Protein AF-A0A2W6UQK2-F1 (afdb_monomer_lite)

Structure (mmCIF, N/CA/C/O backbone):
data_AF-A0A2W6UQK2-F1
#
_entry.id   AF-A0A2W6UQK2-F1
#
loop_
_atom_site.group_PDB
_atom_site.id
_atom_site.type_symbol
_atom_site.label_atom_id
_atom_site.label_alt_id
_atom_site.label_comp_id
_atom_site.label_asym_id
_atom_site.label_entity_id
_atom_site.label_seq_id
_atom_site.pdbx_PDB_ins_code
_atom_site.Cartn_x
_atom_site.Cartn_y
_atom_site.Cartn_z
_atom_site.occupancy
_atom_site.B_iso_or_equiv
_atom_site.auth_seq_id
_atom_site.auth_comp_id
_atom_site.auth_asym_id
_atom_site.auth_atom_id
_atom_site.pdbx_PDB_model_num
ATOM 1 N N . MET A 1 1 ? 72.048 42.468 -42.931 1.00 44.38 1 MET A N 1
ATOM 2 C CA . MET A 1 1 ? 71.788 41.829 -41.623 1.00 44.38 1 MET A CA 1
ATOM 3 C C . MET A 1 1 ? 70.283 41.834 -41.401 1.00 44.38 1 MET A C 1
ATOM 5 O O . MET A 1 1 ? 69.678 42.892 -41.476 1.00 44.38 1 MET A O 1
ATOM 9 N N . LYS A 1 2 ? 69.681 40.645 -41.310 1.00 43.41 2 LYS A N 1
ATOM 10 C CA . LYS A 1 2 ? 68.234 40.386 -41.244 1.00 43.41 2 LYS A CA 1
ATOM 11 C C . LYS A 1 2 ? 67.888 40.071 -39.789 1.00 43.41 2 LYS A C 1
ATOM 13 O O . LYS A 1 2 ? 68.452 39.119 -39.263 1.00 43.41 2 LYS A O 1
ATOM 18 N N . SER A 1 3 ? 66.968 40.818 -39.183 1.00 44.03 3 SER A N 1
ATOM 19 C CA . SER A 1 3 ? 66.377 40.462 -37.888 1.00 44.03 3 SER A CA 1
ATOM 20 C C . SER A 1 3 ? 64.866 40.360 -38.051 1.00 44.03 3 SER A C 1
ATOM 22 O O . SER A 1 3 ? 64.172 41.362 -38.200 1.00 44.03 3 SER A O 1
ATOM 24 N N . LEU A 1 4 ? 64.394 39.114 -38.092 1.00 48.28 4 LEU A N 1
ATOM 25 C CA . LEU A 1 4 ? 62.994 38.708 -38.055 1.00 48.28 4 LEU A CA 1
ATOM 26 C C . LEU A 1 4 ? 62.605 38.575 -36.573 1.00 48.28 4 LEU A C 1
ATOM 28 O O . LEU A 1 4 ? 63.205 37.771 -35.863 1.00 48.28 4 LEU A O 1
ATOM 32 N N . ILE A 1 5 ? 61.628 39.349 -36.101 1.00 56.94 5 ILE A N 1
ATOM 33 C CA . ILE A 1 5 ? 61.043 39.170 -34.765 1.00 56.94 5 ILE A CA 1
ATOM 34 C C . ILE A 1 5 ? 59.867 38.199 -34.915 1.00 56.94 5 ILE A C 1
ATOM 36 O O . ILE A 1 5 ? 58.860 38.521 -35.541 1.00 56.94 5 ILE A O 1
ATOM 40 N N . LEU A 1 6 ? 60.034 36.987 -34.383 1.00 47.88 6 LEU A N 1
ATOM 41 C CA . LEU A 1 6 ? 59.014 35.940 -34.312 1.00 47.88 6 LEU A CA 1
ATOM 42 C C . LEU A 1 6 ? 58.047 36.229 -33.155 1.00 47.88 6 LEU A C 1
ATOM 44 O O . LEU A 1 6 ? 58.442 36.215 -31.991 1.00 47.88 6 LEU A O 1
ATOM 48 N N . ALA A 1 7 ? 56.774 36.444 -33.483 1.00 47.56 7 ALA A N 1
ATOM 49 C CA . ALA A 1 7 ? 55.664 36.365 -32.541 1.00 47.56 7 ALA A CA 1
ATOM 50 C C . ALA A 1 7 ? 55.230 34.896 -32.407 1.00 47.56 7 ALA A C 1
ATOM 52 O O . ALA A 1 7 ? 54.880 34.261 -33.402 1.00 47.56 7 ALA A O 1
ATOM 53 N N . VAL A 1 8 ? 55.253 34.352 -31.189 1.00 53.81 8 VAL A N 1
ATOM 54 C CA . VAL A 1 8 ? 54.735 33.011 -30.880 1.00 53.81 8 VAL A CA 1
ATOM 55 C C . VAL A 1 8 ? 53.393 33.177 -30.160 1.00 53.81 8 VAL A C 1
ATOM 57 O O . VAL A 1 8 ? 53.379 33.718 -29.053 1.00 53.81 8 VAL A O 1
ATOM 60 N N . PRO A 1 9 ? 52.258 32.754 -30.746 1.00 52.97 9 PRO A N 1
ATOM 61 C CA . PRO A 1 9 ? 50.978 32.791 -30.058 1.00 52.97 9 PRO A CA 1
ATOM 62 C C . PRO A 1 9 ? 50.838 31.590 -29.112 1.00 52.97 9 PRO A C 1
ATOM 64 O O . PRO A 1 9 ? 51.038 30.434 -29.486 1.00 52.97 9 PRO A O 1
ATOM 67 N N . LEU A 1 10 ? 50.474 31.897 -27.869 1.00 53.38 10 LEU A N 1
ATOM 68 C CA . LEU A 1 10 ? 50.129 30.967 -26.800 1.00 53.38 10 LEU A CA 1
ATOM 69 C C . LEU A 1 10 ? 48.784 30.288 -27.127 1.00 53.38 10 LEU A C 1
ATOM 71 O O . LEU A 1 10 ? 47.725 30.900 -26.996 1.00 53.38 10 LEU A O 1
ATOM 75 N N . ALA A 1 11 ? 48.815 29.032 -27.579 1.00 48.78 11 ALA A N 1
ATOM 76 C CA . ALA A 1 11 ? 47.611 28.246 -27.847 1.00 48.78 11 ALA A CA 1
ATOM 77 C C . ALA A 1 11 ? 47.039 27.669 -26.539 1.00 48.78 11 ALA A C 1
ATOM 79 O O . ALA A 1 11 ? 47.586 26.733 -25.958 1.00 48.78 11 ALA A O 1
ATOM 80 N N . MET A 1 12 ? 45.927 28.241 -26.073 1.00 53.41 12 MET A N 1
ATOM 81 C CA . MET A 1 12 ? 45.164 27.778 -24.912 1.00 53.41 12 MET A CA 1
ATOM 82 C C . MET A 1 12 ? 44.235 26.625 -25.343 1.00 53.41 12 MET A C 1
ATOM 84 O O . MET A 1 12 ? 43.234 26.841 -26.023 1.00 53.41 12 MET A O 1
ATOM 88 N N . LEU A 1 13 ? 44.578 25.385 -24.980 1.00 56.19 13 LEU A N 1
ATOM 89 C CA . LEU A 1 13 ? 43.741 24.197 -25.191 1.00 56.19 13 LEU A CA 1
ATOM 90 C C . LEU A 1 13 ? 42.615 24.161 -24.145 1.00 56.19 13 LEU A C 1
ATOM 92 O O . LEU A 1 13 ? 42.839 23.808 -22.989 1.00 56.19 13 LEU A O 1
ATOM 96 N N . ILE A 1 14 ? 41.397 24.524 -24.550 1.00 57.44 14 ILE A N 1
ATOM 97 C CA . ILE A 1 14 ? 40.191 24.392 -23.726 1.00 57.44 14 ILE A CA 1
ATOM 98 C C . ILE A 1 14 ? 39.665 22.963 -23.904 1.00 57.44 14 ILE A C 1
ATOM 100 O O . ILE A 1 14 ? 39.050 22.637 -24.917 1.00 57.44 14 ILE A O 1
ATOM 104 N N . ALA A 1 15 ? 39.928 22.090 -22.932 1.00 59.44 15 ALA A N 1
ATOM 105 C CA . ALA A 1 15 ? 39.348 20.752 -22.896 1.00 59.44 15 ALA A CA 1
ATOM 106 C C . ALA A 1 15 ? 37.837 20.854 -22.622 1.00 59.44 15 ALA A C 1
ATOM 108 O O . ALA A 1 15 ? 37.411 21.140 -21.503 1.00 59.44 15 ALA A O 1
ATOM 109 N N . SER A 1 16 ? 37.010 20.644 -23.647 1.00 53.84 16 SER A N 1
ATOM 110 C CA . SER A 1 16 ? 35.558 20.558 -23.491 1.00 53.84 16 SER A CA 1
ATOM 111 C C . SER A 1 16 ? 35.192 19.278 -22.735 1.00 53.84 16 SER A C 1
ATOM 113 O O . SER A 1 16 ? 35.199 18.185 -23.298 1.00 53.84 16 SER A O 1
ATOM 115 N N . ALA A 1 17 ? 34.848 19.407 -21.454 1.00 59.31 17 ALA A N 1
ATOM 116 C CA . ALA A 1 17 ? 34.160 18.351 -20.724 1.00 59.31 17 ALA A CA 1
ATOM 117 C C . ALA A 1 17 ? 32.767 18.156 -21.348 1.00 59.31 17 ALA A C 1
ATOM 119 O O . ALA A 1 17 ? 31.876 18.995 -21.184 1.00 59.31 17 ALA A O 1
ATOM 120 N N . ALA A 1 18 ? 32.590 17.064 -22.094 1.00 53.06 18 ALA A N 1
ATOM 121 C CA . ALA A 1 18 ? 31.294 16.629 -22.594 1.00 53.06 18 ALA A CA 1
ATOM 122 C C . ALA A 1 18 ? 30.396 16.266 -21.401 1.00 53.06 18 ALA A C 1
ATOM 124 O O . ALA A 1 18 ? 30.448 15.157 -20.870 1.00 53.06 18 ALA A O 1
ATOM 125 N N . HIS A 1 19 ? 29.588 17.222 -20.950 1.00 47.16 19 HIS A N 1
ATOM 126 C CA . HIS A 1 19 ? 28.533 16.968 -19.981 1.00 47.16 19 HIS A CA 1
ATOM 127 C C . HIS A 1 19 ? 27.417 16.225 -20.715 1.00 47.16 19 HIS A C 1
ATOM 129 O O . HIS A 1 19 ? 26.636 16.835 -21.444 1.00 47.16 19 HIS A O 1
ATOM 135 N N . ALA A 1 20 ? 27.363 14.902 -20.559 1.00 53.06 20 ALA A N 1
ATOM 136 C CA . ALA A 1 20 ? 26.212 14.114 -20.976 1.00 53.06 20 ALA A CA 1
ATOM 137 C C . ALA A 1 20 ? 24.979 14.636 -20.221 1.00 53.06 20 ALA A C 1
ATOM 139 O O . ALA A 1 20 ? 24.807 14.364 -19.033 1.00 53.06 20 ALA A O 1
ATOM 140 N N . GLN A 1 21 ? 24.155 15.447 -20.887 1.00 54.31 21 GLN A N 1
ATOM 141 C CA . GLN A 1 21 ? 22.883 15.885 -20.326 1.00 54.31 21 GLN A CA 1
ATOM 142 C C . GLN A 1 21 ? 22.005 14.642 -20.124 1.00 54.31 21 GLN A C 1
ATOM 144 O O . GLN A 1 21 ? 21.913 13.818 -21.041 1.00 54.31 21 GLN A O 1
ATOM 149 N N . PRO A 1 22 ? 21.380 14.457 -18.946 1.00 59.09 22 PRO A N 1
ATOM 150 C CA . PRO A 1 22 ? 20.471 13.342 -18.745 1.00 59.09 22 PRO A CA 1
ATOM 151 C C . PRO A 1 22 ? 19.340 13.459 -19.767 1.00 59.09 22 PRO A C 1
ATOM 153 O O . PRO A 1 22 ? 18.698 14.506 -19.870 1.00 59.09 22 PRO A O 1
ATOM 156 N N . ALA A 1 23 ? 19.121 12.395 -20.545 1.00 60.03 23 ALA A N 1
ATOM 157 C CA . ALA A 1 23 ? 17.982 12.327 -21.449 1.00 60.03 23 ALA A CA 1
ATOM 158 C C . ALA A 1 23 ? 16.697 12.623 -20.654 1.00 60.03 23 ALA A C 1
ATOM 160 O O . ALA A 1 23 ? 16.582 12.174 -19.507 1.00 60.03 23 ALA A O 1
ATOM 161 N N . PRO A 1 24 ? 15.738 13.380 -21.215 1.00 63.16 24 PRO A N 1
ATOM 162 C CA . PRO A 1 24 ? 14.496 13.660 -20.517 1.00 63.16 24 PRO A CA 1
ATOM 163 C C . PRO A 1 24 ? 13.806 12.336 -20.178 1.00 63.16 24 PRO A C 1
ATOM 165 O O . PRO A 1 24 ? 13.497 11.528 -21.059 1.00 63.16 24 PRO A O 1
ATOM 168 N N . TYR A 1 25 ? 13.579 12.108 -18.885 1.00 69.44 25 TYR A N 1
ATOM 169 C CA . TYR A 1 25 ? 12.736 11.017 -18.421 1.00 69.44 25 TYR A CA 1
ATOM 170 C C . TYR A 1 25 ? 11.332 11.228 -18.989 1.00 69.44 25 TYR A C 1
ATOM 172 O O . TYR A 1 25 ? 10.655 12.200 -18.656 1.00 69.44 25 TYR A O 1
ATOM 180 N N . ASN A 1 26 ? 10.904 10.327 -19.867 1.00 77.06 26 ASN A N 1
ATOM 181 C CA . ASN A 1 26 ? 9.582 10.349 -20.477 1.00 77.06 26 ASN A CA 1
ATOM 182 C C . ASN A 1 26 ? 8.926 9.007 -20.176 1.00 77.06 26 ASN A C 1
ATOM 184 O O . ASN A 1 26 ? 9.034 8.062 -20.959 1.00 77.06 26 ASN A O 1
ATOM 188 N N . CYS A 1 27 ? 8.304 8.918 -19.000 1.00 84.75 27 CYS A N 1
ATOM 189 C CA . CYS A 1 27 ? 7.596 7.716 -18.593 1.00 84.75 27 CYS A CA 1
ATOM 190 C C . CYS A 1 27 ? 6.288 7.592 -19.378 1.00 84.75 27 CYS A C 1
ATOM 192 O O . CYS A 1 27 ? 5.216 7.981 -18.914 1.00 84.75 27 CYS A O 1
ATOM 194 N N . GLN A 1 28 ? 6.385 7.039 -20.582 1.00 79.62 28 GLN A N 1
ATOM 195 C CA . GLN A 1 28 ? 5.235 6.540 -21.317 1.00 79.62 28 GLN A CA 1
ATOM 196 C C . GLN A 1 28 ? 4.967 5.147 -20.764 1.00 79.62 28 GLN A C 1
ATOM 198 O O . GLN A 1 28 ? 5.756 4.227 -20.969 1.00 79.62 28 GLN A O 1
ATOM 203 N N . ASN A 1 29 ? 3.900 4.996 -19.975 1.00 85.75 29 ASN A N 1
ATOM 204 C CA . ASN A 1 29 ? 3.539 3.742 -19.301 1.00 85.75 29 ASN A CA 1
ATOM 205 C C . ASN A 1 29 ? 3.051 2.649 -20.289 1.00 85.75 29 ASN A C 1
ATOM 207 O O . ASN A 1 29 ? 2.215 1.812 -19.948 1.00 85.75 29 ASN A O 1
ATOM 211 N N . ASP A 1 30 ? 3.571 2.666 -21.513 1.00 89.31 30 ASP A N 1
ATOM 212 C CA . ASP A 1 30 ? 3.267 1.767 -22.610 1.00 89.31 30 ASP A CA 1
ATOM 213 C C . ASP A 1 30 ? 4.051 0.450 -22.489 1.00 89.31 30 ASP A C 1
ATOM 215 O O . ASP A 1 30 ? 5.082 0.384 -21.813 1.00 89.31 30 ASP A O 1
ATOM 219 N N . PRO A 1 31 ? 3.598 -0.642 -23.133 1.00 94.44 31 PRO A N 1
ATOM 220 C CA . PRO A 1 31 ? 4.261 -1.935 -23.011 1.00 94.44 31 PRO A CA 1
ATOM 221 C C . PRO A 1 31 ? 5.675 -1.981 -23.615 1.00 94.44 31 PRO A C 1
ATOM 223 O O . PRO A 1 31 ? 5.851 -1.987 -24.840 1.00 94.44 31 PRO A O 1
ATOM 226 N N . VAL A 1 32 ? 6.673 -2.173 -22.752 1.00 94.56 32 VAL A N 1
ATOM 227 C CA . VAL A 1 32 ? 8.094 -2.363 -23.094 1.00 94.56 32 VAL A CA 1
ATOM 228 C C . VAL A 1 32 ? 8.560 -3.772 -22.728 1.00 94.56 32 VAL A C 1
ATOM 230 O O . VAL A 1 32 ? 7.910 -4.476 -21.952 1.00 94.56 32 VAL A O 1
ATOM 233 N N . ARG A 1 33 ? 9.671 -4.231 -23.318 1.00 96.69 33 ARG A N 1
ATOM 234 C CA . ARG A 1 33 ? 10.302 -5.484 -22.880 1.00 96.69 33 ARG A CA 1
ATOM 235 C C . ARG A 1 33 ? 11.100 -5.214 -21.612 1.00 96.69 33 ARG A C 1
ATOM 237 O O . ARG A 1 33 ? 11.953 -4.335 -21.608 1.00 96.69 33 ARG A O 1
ATOM 244 N N . VAL A 1 34 ? 10.839 -6.004 -20.582 1.00 97.81 34 VAL A N 1
ATOM 245 C CA . VAL A 1 34 ? 11.561 -5.978 -19.313 1.00 97.81 34 VAL A CA 1
ATOM 246 C C . VAL A 1 34 ? 12.236 -7.332 -19.116 1.00 97.81 34 VAL A C 1
ATOM 248 O O . VAL A 1 34 ? 11.621 -8.371 -19.361 1.00 97.81 34 VAL A O 1
ATOM 251 N N . ASP A 1 35 ? 13.492 -7.321 -18.681 1.00 98.19 35 ASP A N 1
ATOM 252 C CA . ASP A 1 35 ? 14.214 -8.497 -18.188 1.00 98.19 35 ASP A CA 1
ATOM 253 C C . ASP A 1 35 ? 15.069 -8.101 -16.985 1.00 98.19 35 ASP A C 1
ATOM 255 O O . ASP A 1 35 ? 16.151 -7.519 -17.105 1.00 98.19 35 ASP A O 1
ATOM 259 N N . ILE A 1 36 ? 14.544 -8.387 -15.799 1.00 98.38 36 ILE A N 1
ATOM 260 C CA . ILE A 1 36 ? 15.182 -8.118 -14.517 1.00 98.38 36 ILE A CA 1
ATOM 261 C C . ILE A 1 36 ? 15.211 -9.430 -13.748 1.00 98.38 36 ILE A C 1
ATOM 263 O O . ILE A 1 36 ? 14.192 -10.101 -13.574 1.00 98.38 36 ILE A O 1
ATOM 267 N N . ARG A 1 37 ? 16.394 -9.820 -13.277 1.00 97.94 37 ARG A N 1
ATOM 268 C CA . ARG A 1 37 ? 16.557 -11.012 -12.440 1.00 97.94 37 ARG A CA 1
ATOM 269 C C . ARG A 1 37 ? 16.159 -10.700 -11.001 1.00 97.94 37 ARG A C 1
ATOM 271 O O . ARG A 1 37 ? 16.233 -9.556 -10.565 1.00 97.94 37 ARG A O 1
ATOM 278 N N . ALA A 1 38 ? 15.817 -11.737 -10.239 1.00 98.06 38 ALA A N 1
ATOM 279 C CA . ALA A 1 38 ? 15.631 -11.594 -8.800 1.00 98.06 38 ALA A CA 1
ATOM 280 C C . ALA A 1 38 ? 16.955 -11.164 -8.146 1.00 98.06 38 ALA A C 1
ATOM 282 O O . ALA A 1 38 ? 17.963 -11.869 -8.241 1.00 98.06 38 ALA A O 1
ATOM 283 N N . GLN A 1 39 ? 16.952 -10.014 -7.479 1.00 98.12 39 GLN A N 1
ATOM 284 C CA . GLN A 1 39 ? 18.145 -9.394 -6.896 1.00 98.12 39 GLN A CA 1
ATOM 285 C C . GLN A 1 39 ? 17.760 -8.408 -5.787 1.00 98.12 39 GLN A C 1
ATOM 287 O O . GLN A 1 39 ? 16.577 -8.248 -5.480 1.00 98.12 39 GLN A O 1
ATOM 292 N N . ALA A 1 40 ? 18.748 -7.769 -5.156 1.00 98.19 40 ALA A N 1
ATOM 293 C CA . ALA A 1 40 ? 18.489 -6.709 -4.183 1.00 98.19 40 ALA A CA 1
ATOM 294 C C . ALA A 1 40 ? 17.556 -5.651 -4.796 1.00 98.19 40 ALA A C 1
ATOM 296 O O . ALA A 1 40 ? 17.767 -5.207 -5.930 1.00 98.19 40 ALA A O 1
ATOM 297 N N . LEU A 1 41 ? 16.506 -5.278 -4.060 1.00 97.88 41 LEU A N 1
ATOM 298 C CA . LEU A 1 41 ? 15.455 -4.406 -4.572 1.00 97.88 41 LEU A CA 1
ATOM 299 C C . LEU A 1 41 ? 15.993 -3.057 -5.084 1.00 97.88 41 LEU A C 1
ATOM 301 O O . LEU A 1 41 ? 15.572 -2.674 -6.173 1.00 97.88 41 LEU A O 1
ATOM 305 N N . PRO A 1 42 ? 16.954 -2.374 -4.423 1.00 97.62 42 PRO A N 1
ATOM 306 C CA . PRO A 1 42 ? 17.519 -1.130 -4.951 1.00 97.62 42 PRO A CA 1
ATOM 307 C C . PRO A 1 42 ? 18.059 -1.289 -6.380 1.00 97.62 42 PRO A C 1
ATOM 309 O O . PRO A 1 42 ? 17.669 -0.553 -7.282 1.00 97.62 42 PRO A O 1
ATOM 312 N N . THR A 1 43 ? 18.868 -2.328 -6.613 1.00 98.06 43 THR A N 1
ATOM 313 C CA . THR A 1 43 ? 19.459 -2.621 -7.925 1.00 98.06 43 THR A CA 1
ATOM 314 C C . THR A 1 43 ? 18.399 -2.997 -8.958 1.00 98.06 43 THR A C 1
ATOM 316 O O . THR A 1 43 ? 18.521 -2.662 -10.135 1.00 98.06 43 THR A O 1
ATOM 319 N N . ALA A 1 44 ? 17.359 -3.726 -8.546 1.00 98.12 44 ALA A N 1
ATOM 320 C CA . ALA A 1 44 ? 16.253 -4.097 -9.424 1.00 98.12 44 ALA A CA 1
ATOM 321 C C . ALA A 1 44 ? 15.422 -2.881 -9.857 1.00 98.12 44 ALA A C 1
ATOM 323 O O . ALA A 1 44 ? 15.074 -2.770 -11.030 1.00 98.12 44 ALA A O 1
ATOM 324 N N . LEU A 1 45 ? 15.161 -1.945 -8.941 1.00 97.56 45 LEU A N 1
ATOM 325 C CA . LEU A 1 45 ? 14.478 -0.687 -9.241 1.00 97.56 45 LEU A CA 1
ATOM 326 C C . LEU A 1 45 ? 15.316 0.175 -10.194 1.00 97.56 45 LEU A C 1
ATOM 328 O O . LEU A 1 45 ? 14.781 0.705 -11.162 1.00 97.56 45 LEU A O 1
ATOM 332 N N . ASP A 1 46 ? 16.631 0.267 -9.988 1.00 96.88 46 ASP A N 1
ATOM 333 C CA . ASP A 1 46 ? 17.510 1.002 -10.908 1.00 96.88 46 ASP A CA 1
ATOM 334 C C . ASP A 1 46 ? 17.503 0.384 -12.315 1.00 96.88 46 ASP A C 1
ATOM 336 O O . ASP A 1 46 ? 17.457 1.098 -13.316 1.00 96.88 46 ASP A O 1
ATOM 340 N N . ALA A 1 47 ? 17.523 -0.950 -12.403 1.00 97.62 47 ALA A N 1
ATOM 341 C CA . ALA A 1 47 ? 17.411 -1.658 -13.676 1.00 97.62 47 ALA A CA 1
ATOM 342 C C . ALA A 1 47 ? 16.061 -1.394 -14.357 1.00 97.62 47 ALA A C 1
ATOM 344 O O . ALA A 1 47 ? 16.034 -1.134 -15.560 1.00 97.62 47 ALA A O 1
ATOM 345 N N . LEU A 1 48 ? 14.964 -1.405 -13.594 1.00 97.31 48 LEU A N 1
ATOM 346 C CA . LEU A 1 48 ? 13.632 -1.109 -14.110 1.00 97.31 48 LEU A CA 1
ATOM 347 C C . LEU A 1 48 ? 13.542 0.317 -14.647 1.00 97.31 48 LEU A C 1
ATOM 349 O O . LEU A 1 48 ? 13.088 0.504 -15.773 1.00 97.31 48 LEU A O 1
ATOM 353 N N . SER A 1 49 ? 14.029 1.301 -13.887 1.00 96.19 49 SER A N 1
ATOM 354 C CA . SER A 1 49 ? 14.061 2.707 -14.303 1.00 96.19 49 SER A CA 1
ATOM 355 C C . SER A 1 49 ? 14.789 2.882 -15.639 1.00 96.19 49 SER A C 1
ATOM 357 O O . SER A 1 49 ? 14.245 3.470 -16.571 1.00 96.19 49 SER A O 1
ATOM 359 N N . ARG A 1 50 ? 15.967 2.260 -15.797 1.00 94.94 50 ARG A N 1
ATOM 360 C CA . ARG A 1 50 ? 16.735 2.316 -17.052 1.00 94.94 50 ARG A CA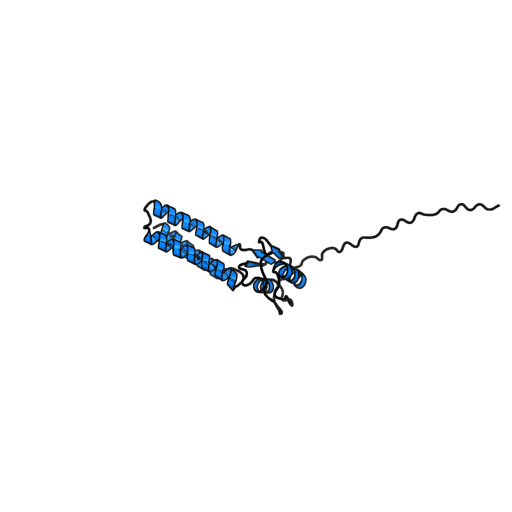 1
ATOM 361 C C . ARG A 1 50 ? 16.043 1.628 -18.229 1.00 94.94 50 ARG A C 1
ATOM 363 O O . ARG A 1 50 ? 16.062 2.167 -19.327 1.00 94.94 50 ARG A O 1
ATOM 370 N N . GLN A 1 51 ? 15.453 0.447 -18.026 1.00 95.12 51 GLN A N 1
ATOM 371 C CA . GLN A 1 51 ? 14.796 -0.297 -19.113 1.00 95.12 51 GLN A CA 1
ATOM 372 C C . GLN A 1 51 ? 13.488 0.357 -19.576 1.00 95.12 51 GLN A C 1
ATOM 374 O O . GLN A 1 51 ? 13.095 0.190 -20.726 1.00 95.12 51 GLN A O 1
ATOM 379 N N . THR A 1 52 ? 12.813 1.082 -18.684 1.00 93.88 52 THR A N 1
ATOM 380 C CA . THR A 1 52 ? 11.501 1.696 -18.948 1.00 93.88 52 THR A CA 1
ATOM 381 C C . THR A 1 52 ? 11.570 3.194 -19.234 1.00 93.88 52 THR A C 1
ATOM 383 O O . THR A 1 52 ? 10.567 3.773 -19.634 1.00 93.88 52 THR A O 1
ATOM 386 N N . ASN A 1 53 ? 12.723 3.829 -19.003 1.00 92.88 53 ASN A N 1
ATOM 387 C CA . ASN A 1 53 ? 12.879 5.285 -18.973 1.00 92.88 53 ASN A CA 1
ATOM 388 C C . ASN A 1 53 ? 11.900 5.991 -18.001 1.00 92.88 53 ASN A C 1
ATOM 390 O O . ASN A 1 53 ? 11.566 7.164 -18.182 1.00 92.88 53 ASN A O 1
ATOM 394 N N . CYS A 1 54 ? 11.435 5.278 -16.966 1.00 93.94 54 CYS A N 1
ATOM 395 C CA . CYS A 1 54 ? 10.536 5.795 -15.938 1.00 93.94 54 CYS A CA 1
ATOM 396 C C . CYS A 1 54 ? 11.295 6.027 -14.625 1.00 93.94 54 CYS A C 1
ATOM 398 O O . CYS A 1 54 ? 11.783 5.063 -14.029 1.00 93.94 54 CYS A O 1
ATOM 400 N N . PRO A 1 55 ? 11.350 7.266 -14.110 1.00 94.38 55 PRO A N 1
ATOM 401 C CA . PRO A 1 55 ? 11.957 7.534 -12.819 1.00 94.38 55 PRO A CA 1
ATOM 402 C C . PRO A 1 55 ? 11.095 6.926 -11.708 1.00 94.38 55 PRO A C 1
ATOM 404 O O . PRO A 1 55 ? 9.874 6.796 -11.840 1.00 94.38 55 PRO A O 1
ATOM 407 N N . ILE A 1 56 ? 11.750 6.526 -10.618 1.00 95.62 56 ILE A N 1
ATOM 408 C CA . ILE A 1 56 ? 11.114 5.823 -9.503 1.00 95.62 56 ILE A CA 1
ATOM 409 C C . ILE A 1 56 ? 11.359 6.599 -8.215 1.00 95.62 56 ILE A C 1
ATOM 411 O O . ILE A 1 56 ? 12.486 6.615 -7.715 1.00 95.62 56 ILE A O 1
ATOM 415 N N . SER A 1 57 ? 10.300 7.175 -7.656 1.00 94.12 57 SER A N 1
ATOM 416 C CA . SER A 1 57 ? 10.320 7.778 -6.323 1.00 94.12 57 SER A CA 1
ATOM 417 C C . SER A 1 57 ? 10.285 6.703 -5.238 1.00 94.12 57 SER A C 1
ATOM 419 O O . SER A 1 57 ? 9.584 5.693 -5.365 1.00 94.12 57 SER A O 1
ATOM 421 N N . ARG A 1 58 ? 11.066 6.908 -4.171 1.00 92.06 58 ARG A N 1
ATOM 422 C CA . ARG A 1 58 ? 11.228 5.961 -3.061 1.00 92.06 58 ARG A CA 1
ATOM 423 C C . ARG A 1 58 ? 11.132 6.708 -1.735 1.00 92.06 58 ARG A C 1
ATOM 425 O O . ARG A 1 58 ? 12.120 7.278 -1.287 1.00 92.06 58 ARG A O 1
ATOM 432 N N . ASP A 1 59 ? 9.976 6.623 -1.089 1.00 86.81 59 ASP A N 1
ATOM 433 C CA . ASP A 1 59 ? 9.744 7.246 0.226 1.00 86.81 59 ASP A CA 1
ATOM 434 C C . ASP A 1 59 ? 9.862 6.225 1.374 1.00 86.81 59 ASP A C 1
ATOM 436 O O . ASP A 1 59 ? 9.362 6.417 2.483 1.00 86.81 59 ASP A O 1
ATOM 440 N N . VAL A 1 60 ? 10.503 5.085 1.098 1.00 91.88 60 VAL A N 1
ATOM 441 C CA . VAL A 1 60 ? 10.618 3.932 1.995 1.00 91.88 60 VAL A CA 1
ATOM 442 C C . VAL A 1 60 ? 12.001 3.295 1.890 1.00 91.88 60 VAL A C 1
ATOM 444 O O . VAL A 1 60 ? 12.586 3.220 0.808 1.00 91.88 60 VAL A O 1
ATOM 447 N N . ASP A 1 61 ? 12.513 2.784 3.014 1.00 93.75 61 ASP A N 1
ATOM 448 C CA . ASP A 1 61 ? 13.758 2.014 3.020 1.00 93.75 61 ASP A CA 1
ATOM 449 C C . ASP A 1 61 ? 13.562 0.660 2.318 1.00 93.75 61 ASP A C 1
ATOM 451 O O . ASP A 1 61 ? 12.746 -0.177 2.719 1.00 93.75 61 ASP A O 1
ATOM 455 N N . VAL A 1 62 ? 14.345 0.456 1.260 1.00 95.50 62 VAL A N 1
ATOM 456 C CA . VAL A 1 62 ? 14.353 -0.746 0.420 1.00 95.50 62 VAL A CA 1
ATOM 457 C C . VAL A 1 62 ? 15.642 -1.557 0.534 1.00 95.50 62 VAL A C 1
ATOM 459 O O . VAL A 1 62 ? 15.764 -2.598 -0.109 1.00 95.50 62 VAL A O 1
ATOM 462 N N . THR A 1 63 ? 16.610 -1.110 1.336 1.00 94.94 63 THR A N 1
ATOM 463 C CA . THR A 1 63 ? 17.978 -1.661 1.365 1.00 94.94 63 THR A CA 1
ATOM 464 C C . THR A 1 63 ? 18.032 -3.141 1.735 1.00 94.94 63 THR A C 1
ATOM 466 O O . THR A 1 63 ? 18.863 -3.879 1.211 1.00 94.94 63 THR A O 1
ATOM 469 N N . LYS A 1 64 ? 17.114 -3.596 2.592 1.00 96.00 64 LYS A N 1
ATOM 470 C CA . LYS A 1 64 ? 17.031 -4.988 3.066 1.00 96.00 64 LYS A CA 1
ATOM 471 C C . LYS A 1 64 ? 16.047 -5.852 2.273 1.00 96.00 64 LYS A C 1
ATOM 473 O O . LYS A 1 64 ? 15.796 -6.994 2.649 1.00 96.00 64 LYS A O 1
ATOM 478 N N . LEU A 1 65 ? 15.449 -5.312 1.211 1.00 97.00 65 LEU A N 1
ATOM 479 C CA . LEU A 1 65 ? 14.424 -6.000 0.432 1.00 97.00 65 LEU A CA 1
ATOM 480 C C . LEU A 1 65 ? 15.012 -6.634 -0.828 1.00 97.00 65 LEU A C 1
ATOM 482 O O . LEU A 1 65 ? 16.002 -6.171 -1.398 1.00 97.00 65 LEU A O 1
ATOM 486 N N . ARG A 1 66 ? 14.360 -7.700 -1.289 1.00 97.81 66 ARG A N 1
ATOM 487 C CA . ARG A 1 66 ? 14.696 -8.410 -2.523 1.00 97.81 66 ARG A CA 1
ATOM 488 C C . ARG A 1 66 ? 13.538 -8.274 -3.506 1.00 97.81 66 ARG A C 1
ATOM 490 O O . ARG A 1 66 ? 12.397 -8.529 -3.137 1.00 97.81 66 ARG A O 1
ATOM 497 N N . GLY A 1 67 ? 13.840 -7.860 -4.732 1.00 97.25 67 GLY A N 1
ATOM 498 C CA . GLY A 1 67 ? 12.877 -7.829 -5.830 1.00 97.25 67 GLY A CA 1
ATOM 499 C C . GLY A 1 67 ? 12.765 -9.191 -6.512 1.00 97.25 67 GLY A C 1
ATOM 500 O O . GLY A 1 67 ? 13.729 -9.967 -6.542 1.00 97.25 67 GLY A O 1
ATOM 501 N N . ASN A 1 68 ? 11.597 -9.474 -7.083 1.00 98.00 68 ASN A N 1
ATOM 502 C CA . ASN A 1 68 ? 11.382 -10.680 -7.881 1.00 98.00 68 ASN A CA 1
ATOM 503 C C . ASN A 1 68 ? 12.049 -10.585 -9.254 1.00 98.00 68 ASN A C 1
ATOM 505 O O . ASN A 1 68 ? 12.448 -9.515 -9.708 1.00 98.00 68 ASN A O 1
ATOM 509 N N . ALA A 1 69 ? 12.141 -11.722 -9.941 1.00 98.06 69 ALA A N 1
ATOM 510 C CA . ALA A 1 69 ? 12.432 -11.706 -11.365 1.00 98.06 69 ALA A CA 1
ATOM 511 C C . ALA A 1 69 ? 11.192 -11.223 -12.132 1.00 98.06 69 ALA A C 1
ATOM 513 O O . ALA A 1 69 ? 10.078 -11.669 -11.855 1.00 98.06 69 ALA A O 1
ATOM 514 N N . VAL A 1 70 ? 11.391 -10.344 -13.110 1.00 98.12 70 VAL A N 1
ATOM 515 C CA . VAL A 1 70 ? 10.339 -9.816 -13.982 1.00 98.12 70 VAL A CA 1
ATOM 516 C C . VAL A 1 70 ? 10.825 -9.922 -15.413 1.00 98.12 70 VAL A C 1
ATOM 518 O O . VAL A 1 70 ? 11.854 -9.348 -15.765 1.00 98.12 70 VAL A O 1
ATOM 521 N N . ARG A 1 71 ? 10.096 -10.677 -16.236 1.00 97.94 71 ARG A N 1
ATOM 522 C CA . ARG A 1 71 ? 10.425 -10.876 -17.646 1.00 97.94 71 ARG A CA 1
ATOM 523 C C . ARG A 1 71 ? 9.184 -10.818 -18.511 1.00 97.94 71 ARG A C 1
ATOM 525 O O . ARG A 1 71 ? 8.148 -11.360 -18.136 1.00 97.94 71 ARG A O 1
ATOM 532 N N . GLY A 1 72 ? 9.314 -10.215 -19.685 1.00 97.44 72 GLY A N 1
ATOM 533 C CA . GLY A 1 72 ? 8.271 -10.193 -20.706 1.00 97.44 72 GLY A CA 1
ATOM 534 C C . GLY A 1 72 ? 7.942 -8.787 -21.186 1.00 97.44 72 GLY A C 1
ATOM 535 O O . GLY A 1 72 ? 8.635 -7.823 -20.867 1.00 97.44 72 GLY A O 1
ATOM 536 N N . ARG A 1 73 ? 6.882 -8.679 -21.991 1.00 97.31 73 ARG A N 1
ATOM 537 C CA . ARG A 1 73 ? 6.383 -7.398 -22.497 1.00 97.31 73 ARG A CA 1
ATOM 538 C C . ARG A 1 73 ? 5.222 -6.917 -21.632 1.00 97.31 73 ARG A C 1
ATOM 540 O O . ARG A 1 73 ? 4.188 -7.575 -21.593 1.00 97.31 73 ARG A O 1
ATOM 547 N N . MET A 1 74 ? 5.393 -5.795 -20.942 1.00 97.44 74 MET A N 1
ATOM 548 C CA . MET A 1 74 ? 4.385 -5.222 -20.040 1.00 97.44 74 MET A CA 1
ATOM 549 C C . MET A 1 74 ? 4.629 -3.727 -19.820 1.00 97.44 74 MET A C 1
ATOM 551 O O . MET A 1 74 ? 5.688 -3.215 -20.177 1.00 97.44 74 MET A O 1
ATOM 555 N N . SER A 1 75 ? 3.653 -3.020 -19.247 1.00 96.38 75 SER A N 1
ATOM 556 C CA . SER A 1 75 ? 3.839 -1.618 -18.862 1.00 96.38 75 SER A CA 1
ATOM 557 C C . SER A 1 75 ? 4.834 -1.480 -17.697 1.00 96.38 75 SER A C 1
ATOM 559 O O . SER A 1 75 ? 4.931 -2.392 -16.865 1.00 96.38 75 SER A O 1
ATOM 561 N N . PRO A 1 76 ? 5.534 -0.337 -17.578 1.00 96.69 76 PR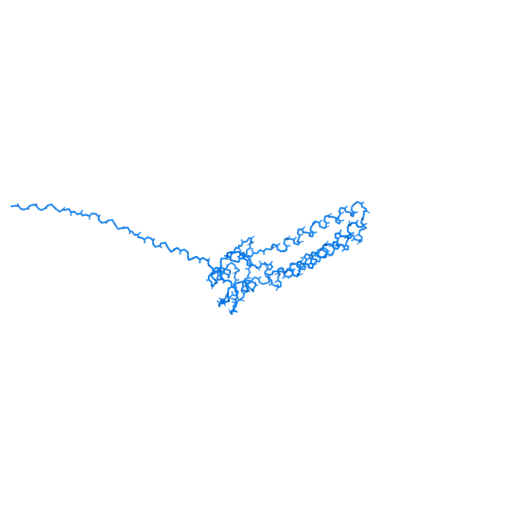O A N 1
ATOM 562 C CA . PRO A 1 76 ? 6.387 -0.016 -16.436 1.00 96.69 76 PRO A CA 1
ATOM 563 C C . PRO A 1 76 ? 5.687 -0.195 -15.081 1.00 96.69 76 PRO A C 1
ATOM 565 O O . PRO A 1 76 ? 6.265 -0.775 -14.161 1.00 96.69 76 PRO A O 1
ATOM 568 N N . ALA A 1 77 ? 4.419 0.215 -14.965 1.00 96.06 77 ALA A N 1
ATOM 569 C CA . ALA A 1 77 ? 3.630 0.021 -13.749 1.00 96.06 77 ALA A CA 1
ATOM 570 C C . ALA A 1 77 ? 3.428 -1.467 -13.410 1.00 96.06 77 ALA A C 1
ATOM 572 O O . ALA A 1 77 ? 3.660 -1.877 -12.273 1.00 96.06 77 ALA A O 1
ATOM 573 N N . ASN A 1 78 ? 3.068 -2.300 -14.393 1.00 96.94 78 ASN A N 1
ATOM 574 C CA . ASN A 1 78 ? 2.889 -3.739 -14.174 1.00 96.94 78 ASN A CA 1
ATOM 575 C C . ASN A 1 78 ? 4.213 -4.431 -13.826 1.00 96.94 78 ASN A C 1
ATOM 577 O O . ASN A 1 78 ? 4.242 -5.303 -12.954 1.00 96.94 78 ASN A O 1
ATOM 581 N N . ALA A 1 79 ? 5.312 -4.014 -14.460 1.00 97.88 79 ALA A N 1
ATOM 582 C CA . ALA A 1 79 ? 6.646 -4.504 -14.139 1.00 97.88 79 ALA A CA 1
ATOM 583 C C . ALA A 1 79 ? 7.051 -4.145 -12.704 1.00 97.88 79 ALA A C 1
ATOM 585 O O . ALA A 1 79 ? 7.561 -5.004 -11.987 1.00 97.88 79 ALA A O 1
ATOM 586 N N . MET A 1 80 ? 6.769 -2.919 -12.253 1.00 97.50 80 MET A N 1
ATOM 587 C CA . MET A 1 80 ? 7.026 -2.498 -10.874 1.00 97.50 80 MET A CA 1
ATOM 588 C C . MET A 1 80 ? 6.227 -3.325 -9.869 1.00 97.50 80 MET A C 1
ATOM 590 O O . MET A 1 80 ? 6.791 -3.833 -8.903 1.00 97.50 80 MET A O 1
ATOM 594 N N . VAL A 1 81 ? 4.927 -3.501 -10.112 1.00 97.56 81 VAL A N 1
ATOM 595 C CA . VAL A 1 81 ? 4.051 -4.310 -9.256 1.00 97.56 81 VAL A CA 1
ATOM 596 C C . VAL A 1 81 ? 4.572 -5.745 -9.152 1.00 97.56 81 VAL A C 1
ATOM 598 O O . VAL A 1 81 ? 4.667 -6.292 -8.053 1.00 97.56 81 VAL A O 1
ATOM 601 N N . ALA A 1 82 ? 4.962 -6.357 -10.274 1.00 97.75 82 ALA A N 1
ATOM 602 C CA . ALA A 1 82 ? 5.558 -7.692 -10.275 1.00 97.75 82 ALA A CA 1
ATOM 603 C C . ALA A 1 82 ? 6.887 -7.733 -9.497 1.00 97.75 82 ALA A C 1
ATOM 605 O O . ALA A 1 82 ? 7.140 -8.679 -8.743 1.00 97.75 82 ALA A O 1
ATOM 606 N N . LEU A 1 83 ? 7.706 -6.687 -9.632 1.00 98.00 83 LEU A N 1
ATOM 607 C CA . LEU A 1 83 ? 9.012 -6.582 -8.991 1.00 98.00 83 LEU A CA 1
ATOM 608 C C . LEU A 1 83 ? 8.908 -6.512 -7.465 1.00 98.00 83 LEU A C 1
ATOM 610 O O . LEU A 1 83 ? 9.674 -7.192 -6.779 1.00 98.00 83 LEU A O 1
ATOM 614 N N . VAL A 1 84 ? 7.965 -5.725 -6.937 1.00 97.50 84 VAL A N 1
ATOM 615 C CA . VAL A 1 84 ? 7.803 -5.506 -5.488 1.00 97.50 84 VAL A CA 1
ATOM 616 C C . VAL A 1 84 ? 6.856 -6.499 -4.814 1.00 97.50 84 VAL A C 1
ATOM 618 O O . VAL A 1 84 ? 6.716 -6.477 -3.589 1.00 97.50 84 VAL A O 1
ATOM 621 N N . ARG A 1 85 ? 6.199 -7.385 -5.568 1.00 96.88 85 ARG A N 1
ATOM 622 C CA . ARG A 1 85 ? 5.288 -8.387 -5.000 1.00 96.88 85 ARG A CA 1
ATOM 623 C C . ARG A 1 85 ? 5.978 -9.207 -3.901 1.00 96.88 85 ARG A C 1
ATOM 625 O O . ARG A 1 85 ? 7.129 -9.608 -4.029 1.00 96.88 85 ARG A O 1
ATOM 632 N N . GLY A 1 86 ? 5.289 -9.446 -2.793 1.00 95.75 86 GLY A N 1
ATOM 633 C CA . GLY A 1 86 ? 5.817 -10.162 -1.629 1.00 95.75 86 GLY A CA 1
ATOM 634 C C . GLY A 1 86 ? 6.636 -9.301 -0.662 1.00 95.75 86 GLY A C 1
ATOM 635 O O . GLY A 1 86 ? 6.801 -9.691 0.491 1.00 95.75 86 GLY A O 1
ATOM 636 N N . THR A 1 87 ? 7.087 -8.107 -1.063 1.00 95.12 87 THR A N 1
ATOM 637 C CA . THR A 1 87 ? 7.882 -7.219 -0.189 1.00 95.12 87 THR A CA 1
ATOM 638 C C . THR A 1 87 ? 7.031 -6.446 0.825 1.00 95.12 87 THR A C 1
ATOM 640 O O . THR A 1 87 ? 7.546 -5.944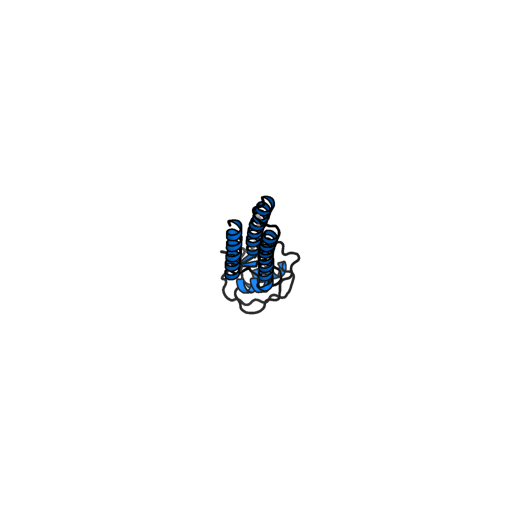 1.825 1.00 95.12 87 THR A O 1
ATOM 643 N N . GLY A 1 88 ? 5.718 -6.345 0.579 1.00 95.12 88 GLY A N 1
ATOM 644 C CA . GLY A 1 88 ? 4.796 -5.505 1.351 1.00 95.12 88 GLY A CA 1
ATOM 645 C C . GLY A 1 88 ? 4.874 -4.015 1.010 1.00 95.12 88 GLY A C 1
ATOM 646 O O . GLY A 1 88 ? 4.314 -3.199 1.742 1.00 95.12 88 GLY A O 1
ATOM 647 N N . LEU A 1 89 ? 5.583 -3.658 -0.061 1.00 96.69 89 LEU A N 1
ATOM 648 C CA . LEU A 1 89 ? 5.513 -2.334 -0.668 1.00 96.69 89 LEU A CA 1
ATOM 649 C C . LEU A 1 89 ? 4.343 -2.236 -1.642 1.00 96.69 89 LEU A C 1
ATOM 651 O O . LEU A 1 89 ? 3.883 -3.240 -2.188 1.00 96.69 89 LEU A O 1
ATOM 655 N N . GLU A 1 90 ? 3.911 -1.005 -1.871 1.00 96.69 90 GLU A N 1
ATOM 656 C CA . GLU A 1 90 ? 2.871 -0.653 -2.825 1.00 96.69 90 GLU A CA 1
ATOM 657 C C . GLU A 1 90 ? 3.501 0.084 -4.003 1.00 96.69 90 GLU A C 1
ATOM 659 O O . GLU A 1 90 ? 4.182 1.087 -3.809 1.00 96.69 90 GLU A O 1
ATOM 664 N N . ALA A 1 91 ? 3.283 -0.412 -5.218 1.00 96.12 91 ALA A N 1
ATOM 665 C CA . ALA A 1 91 ? 3.735 0.220 -6.450 1.00 96.12 91 ALA A CA 1
ATOM 666 C C . ALA A 1 91 ? 2.567 0.892 -7.171 1.00 96.12 91 ALA A C 1
ATOM 668 O O . ALA A 1 91 ? 1.522 0.273 -7.377 1.00 96.12 91 ALA A O 1
ATOM 669 N N . HIS A 1 92 ? 2.751 2.139 -7.597 1.00 93.69 92 HIS A N 1
ATOM 670 C CA . HIS A 1 92 ? 1.724 2.880 -8.326 1.00 93.69 92 HIS A CA 1
ATOM 671 C C . HIS A 1 92 ? 2.333 3.933 -9.269 1.00 93.69 92 HIS A C 1
ATOM 673 O O . HIS A 1 92 ? 3.453 4.402 -9.045 1.00 93.69 92 HIS A O 1
ATOM 679 N N . PRO A 1 93 ? 1.629 4.300 -10.355 1.00 93.31 93 PRO A N 1
ATOM 680 C CA . PRO A 1 93 ? 2.059 5.382 -11.230 1.00 93.31 93 PRO A CA 1
ATOM 681 C C . PRO A 1 93 ? 1.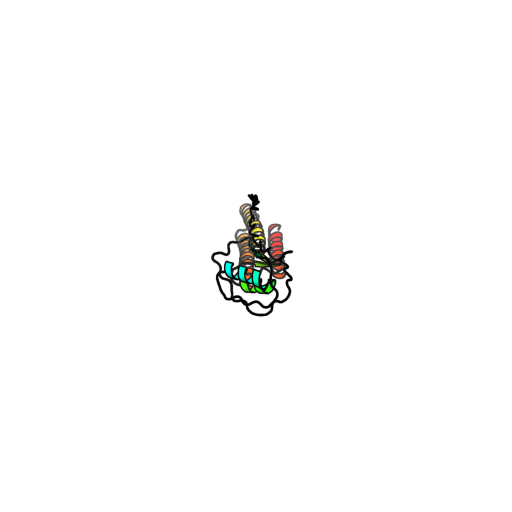850 6.750 -10.568 1.00 93.31 93 PRO A C 1
ATOM 683 O O . PRO A 1 93 ? 0.882 6.969 -9.841 1.00 93.31 93 PRO A O 1
ATOM 686 N N . VAL A 1 94 ? 2.736 7.691 -10.881 1.00 91.88 94 VAL A N 1
ATOM 687 C CA . VAL A 1 94 ? 2.639 9.114 -10.523 1.00 91.88 94 VAL A CA 1
ATOM 688 C C . VAL A 1 94 ? 2.827 9.967 -11.780 1.00 91.88 94 VAL A C 1
ATOM 690 O O . VAL A 1 94 ? 3.238 9.455 -12.818 1.00 91.88 94 VAL A O 1
ATOM 693 N N . ARG A 1 95 ? 2.542 11.279 -11.716 1.00 86.44 95 ARG A N 1
ATOM 694 C CA . ARG A 1 95 ? 2.523 12.156 -12.912 1.00 86.44 95 ARG A CA 1
ATOM 695 C C . ARG A 1 95 ? 3.758 12.047 -13.810 1.00 86.44 95 ARG A C 1
ATOM 697 O O . ARG A 1 95 ? 3.620 12.189 -15.015 1.00 86.44 95 ARG A O 1
ATOM 704 N N . GLN A 1 96 ? 4.942 11.857 -13.232 1.00 85.38 96 GLN A N 1
ATOM 705 C CA . GLN A 1 96 ? 6.209 11.852 -13.970 1.00 85.38 96 GLN A CA 1
ATOM 706 C C . GLN A 1 96 ? 6.951 10.513 -13.896 1.00 85.38 96 GLN A C 1
ATOM 708 O O . GLN A 1 96 ? 8.120 10.454 -14.257 1.00 85.38 96 GLN A O 1
ATOM 713 N N . GLY A 1 97 ? 6.315 9.434 -13.431 1.00 93.62 97 GLY A N 1
ATOM 714 C CA . GLY A 1 97 ? 7.016 8.168 -13.251 1.00 93.62 97 GLY A CA 1
ATOM 715 C C . GLY A 1 97 ? 6.256 7.156 -12.413 1.00 93.62 97 GLY A C 1
ATOM 716 O O . GLY A 1 97 ? 5.034 7.031 -12.488 1.00 93.62 97 GLY A O 1
ATOM 717 N N . LEU A 1 98 ? 7.006 6.427 -11.600 1.00 95.38 98 LEU A N 1
ATOM 718 C CA . LEU A 1 98 ? 6.500 5.398 -10.704 1.00 95.38 98 LEU A CA 1
ATOM 719 C C . LEU A 1 98 ? 6.890 5.747 -9.270 1.00 95.38 98 LEU A C 1
ATOM 721 O O . LEU A 1 98 ? 7.897 6.411 -9.031 1.00 95.38 98 LEU A O 1
ATOM 725 N N . ALA A 1 99 ? 6.116 5.272 -8.309 1.00 95.62 99 ALA A N 1
ATOM 726 C CA . ALA A 1 99 ? 6.433 5.409 -6.900 1.00 95.62 99 ALA A CA 1
ATOM 727 C C . ALA A 1 99 ? 6.270 4.071 -6.186 1.00 95.62 99 ALA A C 1
ATOM 729 O O . ALA A 1 99 ? 5.448 3.231 -6.572 1.00 95.62 99 ALA A O 1
ATOM 730 N N . ILE A 1 100 ? 7.083 3.891 -5.148 1.00 96.69 100 ILE A N 1
ATOM 731 C CA . ILE A 1 100 ? 6.946 2.804 -4.188 1.00 96.69 100 ILE A CA 1
ATOM 732 C C . ILE A 1 100 ? 6.817 3.367 -2.776 1.00 96.69 100 ILE A C 1
ATOM 734 O O . ILE A 1 100 ? 7.643 4.167 -2.333 1.00 96.69 100 ILE A O 1
ATOM 738 N N . ASP A 1 101 ? 5.788 2.934 -2.058 1.00 95.69 101 ASP A N 1
ATOM 739 C CA . ASP A 1 101 ? 5.533 3.375 -0.690 1.00 95.69 101 ASP A CA 1
ATOM 740 C C . ASP A 1 101 ? 4.769 2.312 0.129 1.00 95.69 101 ASP A C 1
ATOM 742 O O . ASP A 1 101 ? 4.812 1.112 -0.168 1.00 95.69 101 ASP A O 1
ATOM 746 N N . ARG A 1 102 ? 4.117 2.753 1.212 1.00 95.50 102 ARG A N 1
ATOM 747 C CA . ARG A 1 102 ? 3.116 1.991 1.977 1.00 95.50 102 ARG A CA 1
ATOM 748 C C . ARG A 1 102 ? 1.888 2.851 2.303 1.00 95.50 102 ARG A C 1
ATOM 750 O O . ARG A 1 102 ? 1.297 2.695 3.373 1.00 95.50 102 ARG A O 1
ATOM 757 N N . SER A 1 103 ? 1.560 3.828 1.458 1.00 92.19 103 SER A N 1
ATOM 758 C CA . SER A 1 103 ? 0.589 4.878 1.790 1.00 92.19 103 SER A CA 1
ATOM 759 C C . SER A 1 103 ? -0.817 4.317 2.003 1.00 92.19 103 SER A C 1
ATOM 761 O O . SER A 1 103 ? -1.483 4.694 2.968 1.00 92.19 103 SER A O 1
ATOM 763 N N . GLY A 1 104 ? -1.246 3.342 1.193 1.00 92.50 104 GLY A N 1
ATOM 764 C CA . GLY A 1 104 ? -2.527 2.658 1.373 1.00 92.50 104 GLY A CA 1
ATOM 765 C C . GLY A 1 104 ? -2.619 1.929 2.716 1.00 92.50 104 GLY A C 1
ATOM 766 O O . GLY A 1 104 ? -3.601 2.079 3.445 1.00 92.50 104 GLY A O 1
ATOM 767 N N . GLN A 1 105 ? -1.579 1.184 3.090 1.00 94.25 105 GLN A N 1
ATOM 768 C CA . GLN A 1 105 ? -1.487 0.532 4.399 1.00 94.25 105 GLN A CA 1
ATOM 769 C C . GLN A 1 105 ? -1.484 1.541 5.554 1.00 94.25 105 GLN A C 1
ATOM 771 O O . GLN A 1 105 ? -2.162 1.319 6.558 1.00 94.25 105 GLN A O 1
ATOM 776 N N . GLN A 1 106 ? -0.737 2.640 5.428 1.00 94.31 106 GLN A N 1
ATOM 777 C CA . GLN A 1 106 ? -0.643 3.682 6.454 1.00 94.31 106 GLN A CA 1
ATOM 778 C C . GLN A 1 106 ? -1.984 4.391 6.671 1.00 94.31 106 GLN A C 1
ATOM 780 O O . GLN A 1 106 ? -2.388 4.582 7.818 1.00 94.31 106 GLN A O 1
ATOM 785 N N . GLU A 1 107 ? -2.712 4.710 5.600 1.00 94.94 107 GLU A N 1
ATOM 786 C CA . GLU A 1 107 ? -4.056 5.295 5.665 1.00 94.94 107 GLU A CA 1
ATOM 787 C C . GLU A 1 107 ? -5.016 4.386 6.452 1.00 94.94 107 GLU A C 1
ATOM 789 O O . GLU A 1 107 ? -5.694 4.820 7.391 1.00 94.94 107 GLU A O 1
ATOM 794 N N . ILE A 1 108 ? -5.022 3.090 6.126 1.00 96.94 108 ILE A N 1
ATOM 795 C CA . ILE A 1 108 ? -5.860 2.089 6.798 1.00 96.94 108 ILE A CA 1
ATOM 796 C C . ILE A 1 108 ? -5.445 1.930 8.266 1.00 96.94 108 ILE A C 1
ATOM 798 O O . ILE A 1 108 ? -6.306 1.864 9.148 1.00 96.94 108 ILE A O 1
ATOM 802 N N . ALA A 1 109 ? -4.141 1.897 8.551 1.00 96.44 109 ALA A N 1
ATOM 803 C CA . ALA A 1 109 ? -3.612 1.779 9.905 1.00 96.44 109 ALA A CA 1
ATOM 804 C C . ALA A 1 109 ? -4.009 2.973 10.783 1.00 96.44 109 ALA A C 1
ATOM 806 O O . ALA A 1 109 ? -4.504 2.761 11.894 1.00 96.44 109 ALA A O 1
ATOM 807 N N . ALA A 1 110 ? -3.879 4.194 10.257 1.00 97.44 110 ALA A N 1
ATOM 808 C CA . ALA A 1 110 ? -4.250 5.426 10.942 1.00 97.44 110 ALA A CA 1
ATOM 809 C C . ALA A 1 110 ? -5.755 5.481 11.242 1.00 97.44 110 ALA A C 1
ATOM 811 O O . ALA A 1 110 ? -6.163 5.855 12.347 1.00 97.44 110 ALA A O 1
ATOM 812 N N . ARG A 1 111 ? -6.602 5.056 10.293 1.00 97.81 111 ARG A N 1
ATOM 813 C CA . ARG A 1 111 ? -8.052 4.993 10.522 1.00 97.81 111 ARG A CA 1
ATOM 814 C C . ARG A 1 111 ? -8.416 3.963 11.584 1.00 97.81 111 ARG A C 1
ATOM 816 O O . ARG A 1 111 ? -9.225 4.251 12.467 1.00 97.81 111 ARG A O 1
ATOM 823 N N . ALA A 1 112 ? -7.795 2.793 11.522 1.00 98.06 112 ALA A N 1
ATOM 824 C CA . ALA A 1 112 ? -7.950 1.762 12.532 1.00 98.06 112 ALA A CA 1
ATOM 825 C C . ALA A 1 112 ? -7.505 2.252 13.927 1.00 98.06 112 ALA A C 1
ATOM 827 O O . ALA A 1 112 ? -8.185 1.970 14.910 1.00 98.06 112 ALA A O 1
ATOM 828 N N . ASP A 1 113 ? -6.452 3.076 14.026 1.00 98.25 113 ASP A N 1
ATOM 829 C CA . ASP A 1 113 ? -5.968 3.607 15.312 1.00 98.25 113 ASP A CA 1
ATOM 830 C C . ASP A 1 113 ? -6.981 4.564 15.926 1.00 98.25 113 ASP A C 1
ATOM 832 O O . ASP A 1 113 ? -7.228 4.545 17.135 1.00 98.25 113 ASP A O 1
ATOM 836 N N . ALA A 1 114 ? -7.594 5.398 15.087 1.00 97.94 114 ALA A N 1
ATOM 837 C CA . ALA A 1 114 ? -8.650 6.298 15.516 1.00 97.94 114 ALA A CA 1
ATOM 838 C C . ALA A 1 114 ? -9.874 5.533 16.049 1.00 97.94 114 ALA A C 1
ATOM 840 O O . ALA A 1 114 ? -10.438 5.926 17.073 1.00 97.94 114 ALA A O 1
ATOM 841 N N . LEU A 1 115 ? -10.264 4.434 15.395 1.00 98.19 115 LEU A N 1
ATOM 842 C CA . LEU A 1 115 ? -11.362 3.581 15.853 1.00 98.19 115 LEU A CA 1
ATOM 843 C C . LEU A 1 115 ? -11.030 2.868 17.163 1.00 98.19 115 LEU A C 1
ATOM 845 O O . LEU A 1 115 ? -11.826 2.930 18.095 1.00 98.19 115 LEU A O 1
ATOM 849 N N . ASP A 1 116 ? -9.846 2.268 17.276 1.00 98.31 116 ASP A N 1
ATOM 850 C CA . ASP A 1 116 ? -9.407 1.600 18.505 1.00 98.31 116 ASP A CA 1
ATOM 851 C C . ASP A 1 116 ? -9.375 2.560 19.700 1.00 98.31 116 ASP A C 1
ATOM 853 O O . ASP A 1 116 ? -9.818 2.208 20.795 1.00 98.31 116 ASP A O 1
ATOM 857 N N . ARG A 1 117 ? -8.903 3.800 19.502 1.00 98.12 117 ARG A N 1
ATOM 858 C CA . ARG A 1 117 ? -8.964 4.836 20.545 1.00 98.12 117 ARG A CA 1
ATOM 859 C C . ARG A 1 117 ? -10.401 5.121 20.974 1.00 98.12 117 ARG A C 1
ATOM 861 O O . ARG A 1 117 ? -10.671 5.178 22.169 1.00 98.12 117 ARG A O 1
ATOM 868 N N . ARG A 1 118 ? -11.330 5.264 20.027 1.00 98.00 118 ARG A N 1
ATOM 869 C CA . ARG A 1 118 ? -12.744 5.535 20.333 1.00 98.00 118 ARG A CA 1
ATOM 870 C C . ARG A 1 118 ? -13.441 4.368 21.023 1.00 98.00 118 ARG A C 1
ATOM 872 O O . ARG A 1 118 ? -14.217 4.608 21.945 1.00 98.00 118 ARG A O 1
ATOM 879 N N . ILE A 1 119 ? -13.147 3.133 20.615 1.00 98.25 119 ILE A N 1
ATOM 880 C CA . ILE A 1 119 ? -13.626 1.916 21.284 1.00 98.25 119 ILE A CA 1
ATOM 881 C C . ILE A 1 119 ? -13.186 1.934 22.750 1.00 98.25 119 ILE A C 1
ATOM 883 O O . ILE A 1 119 ? -14.031 1.815 23.636 1.00 98.25 119 ILE A O 1
ATOM 887 N N . ARG A 1 120 ? -11.889 2.163 23.008 1.00 97.62 120 ARG A N 1
ATOM 888 C CA . ARG A 1 120 ? -11.347 2.230 24.373 1.00 97.62 120 ARG A CA 1
ATOM 889 C C . ARG A 1 120 ? -12.003 3.327 25.203 1.00 97.62 120 ARG A C 1
ATOM 891 O O . ARG A 1 120 ? -12.458 3.037 26.300 1.00 97.62 120 ARG A O 1
ATOM 898 N N . VAL A 1 121 ? -12.118 4.544 24.667 1.00 97.50 121 VAL A N 1
ATOM 899 C CA . VAL A 1 121 ? -12.741 5.675 25.379 1.00 97.50 121 VAL A CA 1
ATOM 900 C C . VAL A 1 121 ? -14.193 5.372 25.765 1.00 97.50 121 VAL A C 1
ATOM 902 O O . VAL A 1 121 ? -14.584 5.611 26.906 1.00 97.50 121 VAL A O 1
ATOM 905 N N . ARG A 1 122 ? -15.001 4.803 24.857 1.00 97.12 122 ARG A N 1
ATOM 906 C CA . ARG A 1 122 ? -16.393 4.437 25.182 1.00 97.12 122 ARG A CA 1
ATOM 907 C C . ARG A 1 122 ? -16.480 3.296 26.188 1.00 97.12 122 ARG A C 1
ATOM 909 O O . ARG A 1 122 ? -17.366 3.320 27.036 1.00 97.12 122 ARG A O 1
ATOM 916 N N . GLN A 1 123 ? -15.570 2.327 26.115 1.00 97.06 123 GLN A N 1
ATOM 917 C CA . GLN A 1 123 ? -15.496 1.242 27.089 1.00 97.06 123 GLN A CA 1
ATOM 918 C C . GLN A 1 123 ? -15.162 1.770 28.487 1.00 97.06 123 GLN A C 1
ATOM 920 O O . GLN A 1 123 ? -15.852 1.430 29.443 1.00 97.06 123 GLN A O 1
ATOM 925 N N . THR A 1 124 ? -14.151 2.633 28.616 1.00 96.56 124 THR A N 1
ATOM 926 C CA . THR A 1 124 ? -13.766 3.220 29.910 1.00 96.56 124 THR A CA 1
ATOM 927 C C . THR A 1 124 ? -14.847 4.130 30.486 1.00 96.56 124 THR A C 1
ATOM 929 O O . THR A 1 124 ? -14.965 4.233 31.699 1.00 96.56 124 THR A O 1
ATOM 932 N N . ALA A 1 125 ? -15.661 4.753 29.630 1.00 96.12 125 ALA A N 1
ATOM 933 C CA . ALA A 1 125 ? -16.808 5.565 30.034 1.00 96.12 125 ALA A CA 1
ATOM 934 C C . ALA A 1 125 ? -18.068 4.739 30.374 1.00 96.12 125 ALA A C 1
ATOM 936 O O . ALA A 1 125 ? -19.110 5.312 30.672 1.00 96.12 125 ALA A O 1
ATOM 937 N N . GLY A 1 126 ? -18.019 3.404 30.285 1.00 95.88 126 GLY A N 1
ATOM 938 C CA . GLY A 1 126 ? -19.166 2.531 30.566 1.00 95.88 126 GLY A CA 1
ATOM 939 C C . GLY A 1 126 ? -20.233 2.484 29.463 1.00 95.88 126 GLY A C 1
ATOM 940 O O . GLY A 1 126 ? -21.206 1.748 29.589 1.00 95.88 126 GLY A O 1
ATOM 941 N N . HIS A 1 127 ? -20.041 3.197 28.349 1.00 95.62 127 HIS A N 1
ATOM 942 C CA . HIS A 1 127 ? -20.957 3.198 27.198 1.00 95.62 127 HIS A CA 1
ATOM 943 C C . HIS A 1 127 ? -20.782 1.987 26.272 1.00 95.62 127 HIS A C 1
ATOM 945 O O . HIS A 1 127 ? -21.497 1.849 25.282 1.00 95.62 127 HIS A O 1
ATOM 951 N N . LEU A 1 128 ? -19.797 1.129 26.540 1.00 96.19 128 LEU A N 1
ATOM 952 C CA . LEU A 1 128 ? -19.534 -0.072 25.760 1.00 96.19 128 LEU A CA 1
ATOM 953 C C . LEU A 1 128 ? -19.097 -1.202 26.688 1.00 96.19 128 LEU A C 1
ATOM 955 O O . LEU A 1 128 ? -18.124 -1.062 27.427 1.00 96.19 128 LEU A O 1
ATOM 959 N N . THR A 1 129 ? -19.782 -2.344 26.631 1.00 96.62 129 THR A N 1
ATOM 960 C CA . THR A 1 129 ? -19.386 -3.505 27.438 1.00 96.62 129 THR A CA 1
ATOM 961 C C . THR A 1 129 ? -18.021 -4.041 26.982 1.00 96.62 129 THR A C 1
ATOM 963 O O . THR A 1 129 ? -17.699 -3.962 25.789 1.00 96.62 129 THR A O 1
ATOM 966 N N . PRO A 1 130 ? -17.223 -4.659 27.875 1.00 96.56 130 PRO A N 1
ATOM 967 C CA . PRO A 1 130 ? -15.925 -5.226 27.504 1.00 96.56 130 PRO A CA 1
ATOM 968 C C . PRO A 1 130 ? -16.012 -6.234 26.349 1.00 96.56 130 PRO A C 1
ATOM 970 O O . PRO A 1 130 ? -15.196 -6.211 25.429 1.00 96.56 130 PRO A O 1
ATOM 973 N N . GLY A 1 131 ? -17.042 -7.088 26.346 1.00 97.56 131 GLY A N 1
ATOM 974 C CA . GLY A 1 131 ? -17.265 -8.064 25.276 1.00 97.56 131 GLY A CA 1
ATOM 975 C C . GLY A 1 131 ? -17.506 -7.406 23.915 1.00 97.56 131 GLY A C 1
ATOM 976 O O . GLY A 1 131 ? -16.921 -7.822 22.910 1.00 97.56 131 GLY A O 1
ATOM 977 N N . ARG A 1 132 ? -18.313 -6.337 23.878 1.00 97.44 132 ARG A N 1
ATOM 978 C CA . ARG A 1 132 ? -18.583 -5.595 22.643 1.00 97.44 132 ARG A CA 1
ATOM 979 C C . ARG A 1 132 ? -17.355 -4.822 22.167 1.00 97.44 132 ARG A C 1
ATOM 981 O O . ARG A 1 132 ? -17.053 -4.873 20.976 1.00 97.44 132 ARG A O 1
ATOM 988 N N . ALA A 1 133 ? -16.623 -4.180 23.075 1.00 97.94 133 ALA A N 1
ATOM 989 C CA . ALA A 1 133 ? -15.370 -3.494 22.764 1.00 97.94 133 ALA A CA 1
ATOM 990 C C . ALA A 1 133 ? -14.344 -4.449 22.134 1.00 97.94 133 ALA A C 1
ATOM 992 O O . ALA A 1 133 ? -13.835 -4.188 21.045 1.00 97.94 133 ALA A O 1
ATOM 993 N N . ASN A 1 134 ? -14.145 -5.621 22.744 1.00 98.19 134 ASN A N 1
ATOM 994 C CA . ASN A 1 134 ? -13.253 -6.658 22.226 1.00 98.19 134 ASN A CA 1
ATOM 995 C C . ASN A 1 134 ? -13.689 -7.183 20.850 1.00 98.19 134 ASN A C 1
ATOM 997 O O . ASN A 1 134 ? -12.849 -7.494 20.004 1.00 98.19 134 ASN A O 1
ATOM 1001 N N . ALA A 1 135 ? -14.994 -7.308 20.598 1.00 98.00 135 ALA A N 1
ATOM 1002 C CA . ALA A 1 135 ? -15.499 -7.698 19.284 1.00 98.00 135 ALA A CA 1
ATOM 1003 C C . ALA A 1 135 ? -15.166 -6.647 18.210 1.00 98.00 135 ALA A C 1
ATOM 1005 O O . ALA A 1 135 ? -14.633 -7.008 17.161 1.00 98.00 135 ALA A O 1
ATOM 1006 N N . LEU A 1 136 ? -15.411 -5.361 18.486 1.00 98.19 136 LEU A N 1
ATOM 1007 C CA . LEU A 1 136 ? -15.113 -4.273 17.549 1.00 98.19 136 LEU A CA 1
ATOM 1008 C C . LEU A 1 136 ? -13.605 -4.135 17.298 1.00 98.19 136 LEU A C 1
ATOM 1010 O O . LEU A 1 136 ? -13.185 -4.086 16.144 1.00 98.19 136 LEU A O 1
ATOM 1014 N N . SER A 1 137 ? -12.773 -4.173 18.341 1.00 98.25 137 SER A N 1
ATOM 1015 C CA . SER A 1 137 ? -11.313 -4.104 18.179 1.00 98.25 137 SER A CA 1
ATOM 1016 C C . SER A 1 137 ? -10.750 -5.286 17.387 1.00 98.25 137 SER A C 1
ATOM 1018 O O . SER A 1 137 ? -9.817 -5.116 16.603 1.00 98.25 137 SER A O 1
ATOM 1020 N N . ARG A 1 138 ? -11.339 -6.487 17.498 1.00 98.38 138 ARG A N 1
ATOM 1021 C CA . ARG A 1 138 ? -10.952 -7.624 16.644 1.00 98.38 138 ARG A CA 1
ATOM 1022 C C . ARG A 1 138 ? -11.258 -7.379 15.165 1.00 98.38 138 ARG A C 1
ATOM 1024 O O . ARG A 1 138 ? -10.421 -7.728 14.333 1.00 98.38 138 ARG A O 1
ATOM 1031 N N . GLN A 1 139 ? -12.389 -6.749 14.840 1.00 98.12 139 GLN A N 1
ATOM 1032 C CA . GLN A 1 139 ? -12.722 -6.370 13.460 1.00 98.12 139 GLN A CA 1
ATOM 1033 C C . GLN A 1 139 ? -11.749 -5.314 12.919 1.00 98.12 139 GLN A C 1
ATOM 1035 O O . GLN A 1 139 ? -11.208 -5.480 11.827 1.00 98.12 139 GLN A O 1
ATOM 1040 N N . VAL A 1 140 ? -11.441 -4.281 13.712 1.00 98.38 140 VAL A N 1
ATOM 1041 C CA . VAL A 1 140 ? -10.431 -3.266 13.361 1.00 98.38 140 VAL A CA 1
ATOM 1042 C C . VAL A 1 140 ? -9.072 -3.920 13.080 1.00 98.38 140 VAL A C 1
ATOM 1044 O O . VAL A 1 140 ? -8.437 -3.657 12.055 1.00 98.38 140 VAL A O 1
ATOM 1047 N N . ALA A 1 141 ? -8.636 -4.829 13.955 1.00 97.94 141 ALA A N 1
ATOM 1048 C CA . ALA A 1 141 ? -7.381 -5.553 13.789 1.00 97.94 141 ALA A CA 1
ATOM 1049 C C . ALA A 1 141 ? -7.380 -6.473 12.555 1.00 97.94 141 ALA A C 1
ATOM 1051 O O . ALA A 1 141 ? -6.340 -6.640 11.916 1.00 97.94 141 ALA A O 1
ATOM 1052 N N . GLN A 1 142 ? -8.521 -7.069 12.200 1.00 97.94 142 GLN A N 1
ATOM 1053 C CA . GLN A 1 142 ? -8.657 -7.882 10.992 1.00 97.94 142 GLN A CA 1
ATOM 1054 C C . GLN A 1 142 ? -8.464 -7.045 9.724 1.00 97.94 142 GLN A C 1
ATOM 1056 O O . GLN A 1 142 ? -7.663 -7.439 8.877 1.00 97.94 142 GLN A O 1
ATOM 1061 N N . VAL A 1 143 ? -9.107 -5.876 9.634 1.00 97.81 143 VAL A N 1
ATOM 1062 C CA . VAL A 1 143 ? -8.956 -4.958 8.490 1.00 97.81 143 VAL A CA 1
ATOM 1063 C C . VAL A 1 143 ? -7.488 -4.570 8.286 1.00 97.81 143 VAL A C 1
ATOM 1065 O O . VAL A 1 143 ? -6.971 -4.660 7.173 1.00 97.81 143 VAL A O 1
ATOM 1068 N N . ARG A 1 144 ? -6.770 -4.231 9.366 1.00 96.94 144 ARG A N 1
ATOM 1069 C CA . ARG A 1 144 ? -5.327 -3.938 9.297 1.00 96.94 144 ARG A CA 1
ATOM 1070 C C . ARG A 1 144 ? -4.511 -5.091 8.726 1.00 96.94 144 ARG A C 1
ATOM 1072 O O . ARG A 1 144 ? -3.680 -4.880 7.847 1.00 96.94 144 ARG A O 1
ATOM 1079 N N . ARG A 1 145 ? -4.725 -6.309 9.236 1.00 97.00 145 ARG A N 1
ATOM 1080 C CA . ARG A 1 145 ? -3.987 -7.490 8.765 1.00 97.00 145 ARG A CA 1
ATOM 1081 C C . ARG A 1 145 ? -4.275 -7.765 7.293 1.00 97.00 145 ARG A C 1
ATOM 1083 O O . ARG A 1 145 ? -3.342 -8.047 6.551 1.00 97.00 145 ARG A O 1
ATOM 1090 N N . GLN A 1 146 ? -5.530 -7.643 6.867 1.00 97.06 146 GLN A N 1
ATOM 1091 C CA . GLN A 1 146 ? -5.916 -7.832 5.468 1.00 97.06 146 GLN A CA 1
ATOM 1092 C C . GLN A 1 146 ? -5.240 -6.816 4.545 1.00 97.06 146 GLN A C 1
ATOM 1094 O O . GLN A 1 146 ? -4.708 -7.216 3.518 1.00 97.06 146 GLN A O 1
ATOM 1099 N N . ALA A 1 147 ? -5.172 -5.539 4.927 1.00 96.19 147 ALA A N 1
ATOM 1100 C CA . ALA A 1 147 ? -4.484 -4.519 4.135 1.00 96.19 147 ALA A CA 1
ATOM 1101 C C . ALA A 1 147 ? -3.003 -4.856 3.890 1.00 96.19 147 ALA A C 1
ATOM 1103 O O . ALA A 1 147 ? -2.530 -4.796 2.756 1.00 96.19 147 ALA A O 1
ATOM 1104 N N . VAL A 1 148 ? -2.286 -5.282 4.936 1.00 95.69 148 VAL A N 1
ATOM 1105 C CA . VAL A 1 148 ? -0.882 -5.720 4.823 1.00 95.69 148 VAL A CA 1
ATOM 1106 C C . VAL A 1 148 ? -0.759 -6.969 3.947 1.00 95.69 148 VAL A C 1
ATOM 1108 O O . VAL A 1 148 ? 0.173 -7.081 3.148 1.00 95.69 148 VAL A O 1
ATOM 1111 N N . LEU A 1 149 ? -1.685 -7.921 4.088 1.00 95.62 149 LEU A N 1
ATOM 1112 C CA . LEU A 1 149 ? -1.693 -9.138 3.279 1.00 95.62 149 LEU A CA 1
ATOM 1113 C C . LEU A 1 149 ? -1.925 -8.834 1.799 1.00 95.62 149 LEU A C 1
ATOM 1115 O O . LEU A 1 149 ? -1.170 -9.350 0.980 1.00 95.62 149 LEU A O 1
ATOM 1119 N N . PHE A 1 150 ? -2.881 -7.969 1.453 1.00 95.06 150 PHE A N 1
ATOM 1120 C CA . PHE A 1 150 ? -3.115 -7.576 0.063 1.00 95.06 150 PHE A CA 1
ATOM 1121 C C . PHE A 1 150 ? -1.897 -6.874 -0.524 1.00 95.06 150 PHE A C 1
ATOM 1123 O O . PHE A 1 150 ? -1.385 -7.327 -1.545 1.00 95.06 150 PHE A O 1
ATOM 1130 N N . ALA A 1 151 ? -1.334 -5.879 0.169 1.00 94.69 151 ALA A N 1
ATOM 1131 C CA . ALA A 1 151 ? -0.119 -5.209 -0.291 1.00 94.69 151 ALA A CA 1
ATOM 1132 C C . ALA A 1 151 ? 1.026 -6.201 -0.560 1.00 94.69 151 ALA A C 1
ATOM 1134 O O . ALA A 1 151 ? 1.697 -6.119 -1.586 1.00 94.69 151 ALA A O 1
ATOM 1135 N N . ARG A 1 152 ? 1.213 -7.207 0.303 1.00 95.25 152 ARG A N 1
ATOM 1136 C CA . ARG A 1 152 ? 2.192 -8.280 0.063 1.00 95.25 152 ARG A CA 1
ATOM 1137 C C . ARG A 1 152 ? 1.822 -9.166 -1.124 1.00 95.25 152 ARG A C 1
ATOM 1139 O O . ARG A 1 152 ? 2.691 -9.466 -1.933 1.00 95.25 152 ARG A O 1
ATOM 1146 N N . GLN A 1 153 ? 0.575 -9.604 -1.234 1.00 94.00 153 GLN A N 1
ATOM 1147 C CA . GLN A 1 153 ? 0.155 -10.576 -2.247 1.00 94.00 153 GLN A CA 1
ATOM 1148 C C . GLN A 1 153 ? 0.129 -9.987 -3.656 1.00 94.00 153 GLN A C 1
ATOM 1150 O O . GLN A 1 153 ? 0.587 -10.637 -4.594 1.00 94.00 153 GLN A O 1
ATOM 1155 N N . GLN A 1 154 ? -0.368 -8.761 -3.809 1.00 93.25 154 GLN A N 1
ATOM 1156 C CA . GLN A 1 154 ? -0.580 -8.158 -5.124 1.00 93.25 154 GLN A CA 1
ATOM 1157 C C . GLN A 1 154 ? 0.376 -7.003 -5.434 1.00 93.25 154 GLN A C 1
ATOM 1159 O O . GLN A 1 154 ? 0.537 -6.691 -6.608 1.00 93.25 154 GLN A O 1
ATOM 1164 N N . GLY A 1 155 ? 1.063 -6.432 -4.436 1.00 93.75 155 GLY A N 1
ATOM 1165 C CA . GLY A 1 155 ? 1.984 -5.299 -4.607 1.00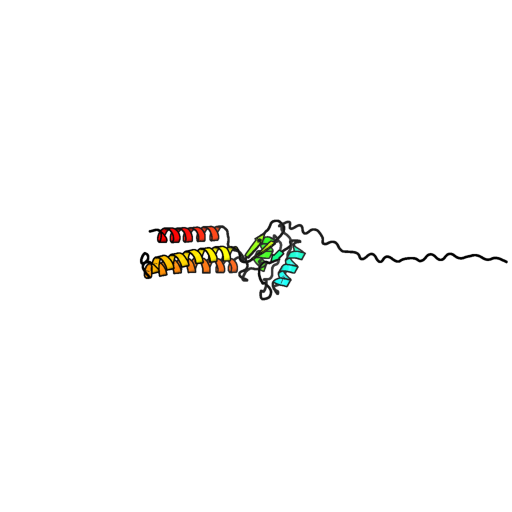 93.75 155 GLY A CA 1
ATOM 1166 C C . GLY A 1 155 ? 1.318 -3.921 -4.526 1.00 93.75 155 GLY A C 1
ATOM 1167 O O . GLY A 1 155 ? 1.908 -2.949 -4.985 1.00 93.75 155 GLY A O 1
ATOM 1168 N N . PHE A 1 156 ? 0.083 -3.840 -4.018 1.00 93.69 156 PHE A N 1
ATOM 1169 C CA . PHE A 1 156 ? -0.680 -2.610 -3.747 1.00 93.69 156 PHE A CA 1
ATOM 1170 C C . PHE A 1 156 ? -1.945 -2.945 -2.933 1.00 93.69 156 PHE A C 1
ATOM 1172 O O . PHE A 1 156 ? -2.290 -4.116 -2.809 1.00 93.69 156 PHE A O 1
ATOM 1179 N N . VAL A 1 157 ? -2.678 -1.953 -2.418 1.00 93.75 157 VAL A N 1
ATOM 1180 C CA . VAL A 1 157 ? -4.079 -2.132 -1.975 1.00 93.75 157 VAL A CA 1
ATOM 1181 C C . VAL A 1 157 ? -5.011 -1.503 -3.012 1.00 93.75 157 VAL A C 1
ATOM 1183 O O . VAL A 1 157 ? -4.925 -0.304 -3.283 1.00 93.75 157 VAL A O 1
ATOM 1186 N N . SER A 1 158 ? -5.887 -2.300 -3.620 1.00 92.81 158 SER A N 1
ATOM 1187 C CA . SER A 1 158 ? -6.761 -1.875 -4.713 1.00 92.81 158 SER A CA 1
ATOM 1188 C C . SER A 1 158 ? -7.863 -0.932 -4.239 1.00 92.81 158 SER A C 1
ATOM 1190 O O . SER A 1 158 ? -8.218 -0.874 -3.059 1.00 92.81 158 SER A O 1
ATOM 1192 N N . ALA A 1 159 ? -8.463 -0.212 -5.189 1.00 93.00 159 ALA A N 1
ATOM 1193 C CA . ALA A 1 159 ? -9.623 0.630 -4.913 1.00 93.00 159 ALA A CA 1
ATOM 1194 C C . ALA A 1 159 ? -10.805 -0.174 -4.339 1.00 93.00 159 ALA A C 1
ATOM 1196 O O . ALA A 1 159 ? -11.513 0.319 -3.460 1.00 93.00 159 ALA A O 1
ATOM 1197 N N . ALA A 1 160 ? -10.996 -1.420 -4.787 1.00 94.19 160 ALA A N 1
ATOM 1198 C CA . ALA A 1 160 ? -12.070 -2.280 -4.306 1.00 94.19 160 ALA A CA 1
ATOM 1199 C C . ALA A 1 160 ? -11.845 -2.708 -2.847 1.00 94.19 160 ALA A C 1
ATOM 1201 O O . ALA A 1 160 ? -12.769 -2.620 -2.034 1.00 94.19 160 ALA A O 1
ATOM 1202 N N . GLU A 1 161 ? -10.617 -3.097 -2.484 1.00 96.56 161 GLU A N 1
ATOM 1203 C CA . GLU A 1 161 ? -10.294 -3.420 -1.089 1.00 96.56 161 GLU A CA 1
ATOM 1204 C C . GLU A 1 161 ? -10.407 -2.186 -0.194 1.00 96.56 161 GLU A C 1
ATOM 1206 O O . GLU A 1 161 ? -11.046 -2.258 0.857 1.00 96.56 161 GLU A O 1
ATOM 1211 N N . LYS A 1 162 ? -9.882 -1.031 -0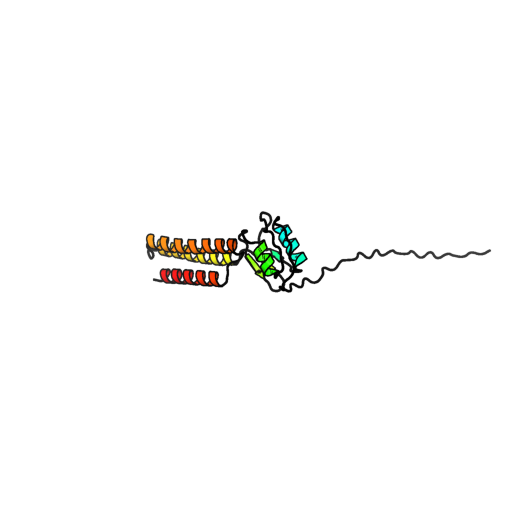.632 1.00 95.25 162 LYS A N 1
ATOM 1212 C CA . LYS A 1 162 ? -10.030 0.241 0.095 1.00 95.25 162 LYS A CA 1
ATOM 1213 C C . LYS A 1 162 ? -11.501 0.570 0.352 1.00 95.25 162 LYS A C 1
ATOM 1215 O O . LYS A 1 162 ? -11.867 0.859 1.491 1.00 95.25 162 LYS A O 1
ATOM 1220 N N . ALA A 1 163 ? -12.361 0.460 -0.661 1.00 96.62 163 ALA A N 1
ATOM 1221 C CA . ALA A 1 163 ? -13.799 0.680 -0.509 1.00 96.62 163 ALA A CA 1
ATOM 1222 C C . ALA A 1 163 ? -14.439 -0.318 0.472 1.00 96.62 163 ALA A C 1
ATOM 1224 O O . ALA A 1 163 ? -15.292 0.062 1.278 1.00 96.62 163 ALA A O 1
ATOM 1225 N N . SER A 1 164 ? -14.014 -1.584 0.448 1.00 97.25 164 SER A N 1
ATOM 1226 C CA . SER A 1 164 ? -14.485 -2.592 1.399 1.00 97.25 164 SER A CA 1
ATOM 1227 C C . SER A 1 164 ? -14.101 -2.246 2.837 1.00 97.25 164 SER A C 1
ATOM 1229 O O . SER A 1 164 ? -14.959 -2.259 3.717 1.00 97.25 164 SER A O 1
ATOM 1231 N N . PHE A 1 165 ? -12.848 -1.860 3.079 1.00 97.56 165 PHE A N 1
ATOM 1232 C CA . PHE A 1 165 ? -12.381 -1.449 4.405 1.00 97.56 165 PHE A CA 1
ATOM 1233 C C . PHE A 1 165 ? -13.096 -0.199 4.909 1.00 97.56 165 PHE A C 1
ATOM 1235 O O . PHE A 1 165 ? -13.492 -0.133 6.072 1.00 97.56 165 PHE A O 1
ATOM 1242 N N . GLN A 1 166 ? -13.327 0.775 4.029 1.00 96.81 166 GLN A N 1
ATOM 1243 C CA . GLN A 1 166 ? -14.084 1.978 4.363 1.00 96.81 166 GLN A CA 1
ATOM 1244 C C . GLN A 1 166 ? -15.519 1.657 4.797 1.00 96.81 166 GLN A C 1
ATOM 1246 O O . GLN A 1 166 ? -16.013 2.286 5.734 1.00 96.81 166 GLN A O 1
ATOM 1251 N N . ARG A 1 167 ? -16.189 0.683 4.166 1.00 97.81 167 ARG A N 1
ATOM 1252 C CA . ARG A 1 167 ? -17.520 0.225 4.603 1.00 97.81 167 ARG A CA 1
ATOM 1253 C C . ARG A 1 167 ? -17.473 -0.380 6.005 1.00 97.81 167 ARG A C 1
ATOM 1255 O O . ARG A 1 167 ? -18.203 0.088 6.872 1.00 97.81 167 ARG A O 1
ATOM 1262 N N . THR A 1 168 ? -16.546 -1.302 6.264 1.00 97.75 168 THR A N 1
ATOM 1263 C CA . THR A 1 168 ? -16.375 -1.899 7.601 1.00 97.75 168 THR A CA 1
ATOM 1264 C C . THR A 1 168 ? -16.088 -0.841 8.669 1.00 97.75 168 THR A C 1
ATOM 1266 O O . THR A 1 168 ? -16.672 -0.860 9.750 1.00 97.75 168 THR A O 1
ATOM 1269 N N . PHE A 1 169 ? -15.235 0.143 8.375 1.00 98.06 169 PHE A N 1
ATOM 1270 C CA . PHE A 1 169 ? -14.980 1.244 9.304 1.00 98.06 169 PHE A CA 1
ATOM 1271 C C . PHE A 1 169 ? -16.228 2.090 9.581 1.00 98.06 169 PHE A C 1
ATOM 1273 O O . PHE A 1 169 ? -16.450 2.461 10.733 1.00 98.06 169 PHE A O 1
ATOM 1280 N N . LYS A 1 170 ? -17.065 2.361 8.570 1.00 97.56 170 LYS A N 1
ATOM 1281 C CA . LYS A 1 170 ? -18.343 3.071 8.749 1.00 97.56 170 LYS A CA 1
ATOM 1282 C C . LYS A 1 170 ? -19.329 2.287 9.621 1.00 97.56 170 LYS A C 1
ATOM 1284 O O . LYS A 1 170 ? -20.017 2.890 10.440 1.00 97.56 170 LYS A O 1
ATOM 1289 N N . GLU A 1 171 ? -19.381 0.967 9.481 1.00 97.06 171 GLU A N 1
ATOM 1290 C CA . GLU A 1 171 ? -20.231 0.097 10.307 1.00 97.06 171 GLU A CA 1
ATOM 1291 C C . GLU A 1 171 ? -19.794 0.110 11.777 1.00 97.06 171 GLU A C 1
ATOM 1293 O O . GLU A 1 171 ? -20.622 0.276 12.675 1.00 97.06 171 GLU A O 1
ATOM 1298 N N . ILE A 1 172 ? -18.485 0.019 12.036 1.00 97.38 172 ILE A N 1
ATOM 1299 C CA . ILE A 1 172 ? -17.923 0.139 13.390 1.00 97.38 172 ILE A CA 1
ATOM 1300 C C . ILE A 1 172 ? -18.219 1.529 13.962 1.00 97.38 172 ILE A C 1
ATOM 1302 O O . ILE A 1 172 ? -18.619 1.656 15.118 1.00 97.38 172 ILE A O 1
ATOM 1306 N N . ASP A 1 173 ? -18.072 2.577 13.151 1.00 97.06 173 ASP A N 1
ATOM 1307 C CA . ASP A 1 173 ? -18.406 3.944 13.543 1.00 97.06 173 ASP A CA 1
ATOM 1308 C C . ASP A 1 173 ? -19.868 4.108 13.953 1.00 97.06 173 ASP A C 1
ATOM 1310 O O . ASP A 1 173 ? -20.142 4.792 14.941 1.00 97.06 173 ASP A O 1
ATOM 1314 N N . ALA A 1 174 ? -20.794 3.498 13.213 1.00 95.88 174 ALA A N 1
ATOM 1315 C CA . ALA A 1 174 ? -22.214 3.501 13.542 1.00 95.88 174 ALA A CA 1
ATOM 1316 C C . ALA A 1 174 ? -22.485 2.744 14.851 1.00 95.88 174 ALA A C 1
ATOM 1318 O O . ALA A 1 174 ? -23.186 3.256 15.722 1.00 95.88 174 ALA A O 1
ATOM 1319 N N . ALA A 1 175 ? -21.849 1.584 15.045 1.00 93.69 175 ALA A N 1
ATOM 1320 C CA . ALA A 1 175 ? -21.961 0.800 16.275 1.00 93.69 175 ALA A CA 1
ATOM 1321 C C . ALA A 1 175 ? -21.426 1.525 17.523 1.00 93.69 175 ALA A C 1
ATOM 1323 O O . ALA A 1 175 ? -21.834 1.198 18.631 1.00 93.69 175 ALA A O 1
ATOM 1324 N N . LEU A 1 176 ? -20.516 2.489 17.355 1.00 93.88 176 LEU A N 1
ATOM 1325 C CA . LEU A 1 176 ? -20.006 3.336 18.437 1.00 93.88 176 LEU A CA 1
ATOM 1326 C C . LEU A 1 176 ? -20.888 4.555 18.733 1.00 93.88 176 LEU A C 1
ATOM 1328 O O . LEU A 1 176 ? -20.563 5.297 19.654 1.00 93.88 176 LEU A O 1
ATOM 1332 N N . LYS A 1 177 ? -21.918 4.837 17.932 1.00 90.19 177 LYS A N 1
ATOM 1333 C CA . LYS A 1 177 ? -22.849 5.954 18.165 1.00 90.19 177 LYS A CA 1
ATOM 1334 C C . LYS A 1 177 ? -24.140 5.511 18.845 1.00 90.19 177 LYS A C 1
ATOM 1336 O O . LYS A 1 177 ? -24.738 6.336 19.528 1.00 90.19 177 LYS A O 1
ATOM 1341 N N . ALA A 1 178 ? -24.529 4.254 18.635 1.00 74.88 178 ALA A N 1
ATOM 1342 C CA . ALA A 1 178 ? -25.569 3.585 19.408 1.00 74.88 178 ALA A CA 1
ATOM 1343 C C . ALA A 1 178 ? -25.176 3.494 20.894 1.00 74.88 178 ALA A C 1
ATOM 1345 O O . ALA A 1 178 ? -26.106 3.527 21.719 1.00 74.88 178 ALA A O 1
#

Foldseek 3Di:
DDDDDDDDDDDDDDPDDPDPDPDQQDQPQAWFWDWAAWAQLVVRQVSLCVRRSFDEAEPDDRRPPIFHTAGDIGGSQQSQQNGCAQVLWAWDDDPRGIYIDNVQLVVLVVLLVVLLVLLVVCCVVVNAPPVRSVVLNVLSVVLSVVQSVCCNHRVHQDPVSSVVSVVSSVVSVVVSVD

pLDDT: mean 89.66, std 15.14, range [43.41, 98.38]

Secondary structure (DSSP, 8-state):
--------------------PPPP-----S-EEEEE-SEEHHHHHHHHHHHHT--EEE-S--TT-EEPPEEEEE-HHHHHHHHHTTTT-EEEEETTEEEEE-HHHHHHHHHHHHHHHHHHHHHHTTSS-HHHHHHHHHHHHHHHHHHHHHHHHHSS--HHHHHHHHHHHHHHHHHTT-

Sequence (178 aa):
MKSLILAVPLAMLIASAAHAQPAPYNCQNDPVRVDIRAQALPTALDALSRQTNCPISRDVDVTKLRGNAVRGRMSPANAMVALVRGTGLEAHPVRQGLAIDRSGQQEIAARADALDRRIRVRQTAGHLTPGRANALSRQVAQVRRQAVLFARQQGFVSAAEKASFQRTFKEIDAALKA

Radius of gyration: 28.04 Å; chains: 1; bounding box: 97×54×72 Å